Protein AF-A0A2V9XTV6-F1 (afdb_monomer_lite)

pLDDT: mean 86.28, std 12.94, range [41.97, 96.81]

Secondary structure (DSSP, 8-state):
-----HHHHHHHHHHHHTT--HHHHHHHH---HHHHHHHHHHHHHHHHHHHHHHS-S---S-EEEEE-S-THHHHHHHHHHTTSEEEEEEEEEEE-S-----TTGGGSPPEEEEEEEEEEES---GGG--SHHHHHHHHHHHHHHHHHT-SS---

Foldseek 3Di:
DDADDPVLLVQLVVCVVLLADLVLSCVVSVDDSVNSVVSVVVVVVVVVVVCVVPVPDDDDPAEEDEEEPDVVVLVVCCVVQNQRHWYKYKYFDFAQPDPPPDPVSPPPDTHRPDIDMDTDHDDHDPVPHDPVVVVVVVVVSVVVNVCSVDPDRDD

Structure (mmCIF, N/CA/C/O backbone):
data_AF-A0A2V9XTV6-F1
#
_entry.id   AF-A0A2V9XTV6-F1
#
loop_
_atom_site.group_PDB
_atom_site.id
_atom_site.type_symbol
_atom_site.label_atom_id
_atom_site.label_alt_id
_atom_site.label_comp_id
_atom_site.label_asym_id
_atom_site.label_entity_id
_atom_site.label_seq_id
_atom_site.pdbx_PDB_ins_code
_atom_site.Cartn_x
_atom_site.Cartn_y
_atom_site.Cartn_z
_atom_site.occupancy
_atom_site.B_iso_or_equiv
_atom_site.auth_seq_id
_atom_site.auth_comp_id
_atom_site.auth_asym_id
_atom_site.auth_atom_id
_atom_site.pdbx_PDB_model_num
ATOM 1 N N . MET A 1 1 ? -16.837 -15.445 24.727 1.00 58.16 1 MET A N 1
ATOM 2 C CA . MET A 1 1 ? -15.718 -14.542 24.356 1.00 58.16 1 MET A CA 1
ATOM 3 C C . MET A 1 1 ? -16.260 -13.124 24.253 1.00 58.16 1 MET A C 1
ATOM 5 O O . MET A 1 1 ? -17.161 -12.912 23.451 1.00 58.16 1 MET A O 1
ATOM 9 N N . ASN A 1 2 ? -15.759 -12.180 25.058 1.00 75.69 2 ASN A N 1
ATOM 10 C CA . ASN A 1 2 ? -16.192 -10.780 24.985 1.00 75.69 2 ASN A CA 1
ATOM 11 C C . ASN A 1 2 ? -15.824 -10.180 23.621 1.00 75.69 2 ASN A C 1
ATOM 13 O O . ASN A 1 2 ? -14.678 -10.280 23.182 1.00 75.69 2 ASN A O 1
ATOM 17 N N . ARG A 1 3 ? -16.810 -9.592 22.939 1.00 79.56 3 ARG A N 1
ATOM 18 C CA . ARG A 1 3 ? -16.653 -8.905 21.651 1.00 79.56 3 ARG A CA 1
ATOM 19 C C . ARG A 1 3 ? -17.062 -7.446 21.820 1.00 79.56 3 ARG A C 1
ATOM 21 O O . ARG A 1 3 ? -17.969 -7.141 22.587 1.00 79.56 3 ARG A O 1
ATOM 28 N N . LEU A 1 4 ? -16.392 -6.558 21.092 1.00 87.94 4 LEU A N 1
ATOM 29 C CA . LEU A 1 4 ? -16.781 -5.151 21.025 1.00 87.94 4 LEU A CA 1
ATOM 30 C C . LEU A 1 4 ? -18.194 -5.015 20.446 1.00 87.94 4 LEU A C 1
ATOM 32 O O . LEU A 1 4 ? -18.568 -5.767 19.540 1.00 87.94 4 LEU A O 1
ATOM 36 N N . LYS A 1 5 ? -18.945 -4.014 20.918 1.00 93.38 5 LYS A N 1
ATOM 37 C CA . LYS A 1 5 ? -20.220 -3.631 20.298 1.00 93.38 5 LYS A CA 1
ATOM 38 C C . LYS A 1 5 ? -19.969 -3.196 18.851 1.00 93.38 5 LYS A C 1
ATOM 40 O O . LYS A 1 5 ? -18.920 -2.622 18.554 1.00 93.38 5 LYS A O 1
ATOM 45 N N . ASN A 1 6 ? -20.934 -3.413 17.956 1.00 93.38 6 ASN A N 1
ATOM 46 C CA . ASN A 1 6 ? -20.767 -3.090 16.532 1.00 93.38 6 ASN A CA 1
ATOM 47 C C . ASN A 1 6 ? -20.368 -1.629 16.295 1.00 93.38 6 ASN A C 1
ATOM 49 O O . ASN A 1 6 ? -19.461 -1.379 15.511 1.00 93.38 6 ASN A O 1
ATOM 53 N N . GLN A 1 7 ? -20.946 -0.686 17.039 1.00 94.31 7 GLN A N 1
ATOM 54 C CA . GLN A 1 7 ? -20.583 0.729 16.939 1.00 94.31 7 GLN A CA 1
ATOM 55 C C . GLN A 1 7 ? -19.097 0.980 17.245 1.00 94.31 7 GLN A C 1
ATOM 57 O O . GLN A 1 7 ? -18.424 1.672 16.490 1.00 94.31 7 GLN A O 1
ATOM 62 N N . GLN A 1 8 ? -18.550 0.349 18.291 1.00 93.44 8 GLN A N 1
ATOM 63 C CA . GLN A 1 8 ? -17.126 0.470 18.629 1.00 93.44 8 GLN A CA 1
ATOM 64 C C . GLN A 1 8 ? -16.232 -0.170 17.564 1.00 93.44 8 GLN A C 1
ATOM 66 O O . GLN A 1 8 ? -15.174 0.369 17.247 1.00 93.44 8 GLN A O 1
ATOM 71 N N . ARG A 1 9 ? -16.657 -1.303 16.985 1.00 95.44 9 ARG A N 1
ATOM 72 C CA . ARG A 1 9 ? -15.941 -1.929 15.863 1.00 95.44 9 ARG A CA 1
ATOM 73 C C . ARG A 1 9 ? -15.894 -0.982 14.669 1.00 95.44 9 ARG A C 1
ATOM 75 O O . ARG A 1 9 ? -14.814 -0.771 14.136 1.00 95.44 9 ARG A O 1
ATOM 82 N N . VAL A 1 10 ? -17.023 -0.374 14.302 1.00 95.81 10 VAL A N 1
ATOM 83 C CA . VAL A 1 10 ? -17.103 0.600 13.203 1.00 95.81 10 VAL A CA 1
ATOM 84 C C . VAL A 1 10 ? -16.169 1.781 13.457 1.00 95.81 10 VAL A C 1
ATOM 86 O O . VAL A 1 10 ? -15.371 2.097 12.585 1.00 95.81 10 VAL A O 1
ATOM 89 N N . SER A 1 11 ? -16.175 2.375 14.654 1.00 94.94 11 SER A N 1
ATOM 90 C CA . SER A 1 11 ? -15.273 3.489 14.982 1.00 94.94 11 SER A CA 1
ATOM 91 C C . SER A 1 11 ? -13.791 3.122 14.854 1.00 94.94 11 SER A C 1
ATOM 93 O O . SER A 1 11 ? -13.012 3.910 14.323 1.00 94.94 11 SER A O 1
ATOM 95 N N . VAL A 1 12 ? -13.395 1.924 15.302 1.00 95.94 12 VAL A N 1
ATOM 96 C CA . VAL A 1 12 ? -12.021 1.421 15.127 1.00 95.94 12 VAL A CA 1
ATOM 97 C C . VAL A 1 12 ? -11.689 1.244 13.645 1.00 95.94 12 VAL A C 1
ATOM 99 O O . VAL A 1 12 ? -10.623 1.669 13.211 1.00 95.94 12 VAL A O 1
ATOM 102 N N . VAL A 1 13 ? -12.588 0.640 12.864 1.00 95.25 13 VAL A N 1
ATOM 103 C CA . VAL A 1 13 ? -12.366 0.398 11.431 1.00 95.25 13 VAL A CA 1
ATOM 104 C C . VAL A 1 13 ? -12.259 1.706 10.656 1.00 95.25 13 VAL A C 1
ATOM 106 O O . VAL A 1 13 ? -11.304 1.869 9.907 1.00 95.25 13 VAL A O 1
ATOM 109 N N . VAL A 1 14 ? -13.171 2.655 10.878 1.00 94.69 14 VAL A N 1
ATOM 110 C CA . VAL A 1 14 ? -13.124 3.983 10.247 1.00 94.69 14 VAL A CA 1
ATOM 111 C C . VAL A 1 14 ? -11.801 4.671 10.563 1.00 94.69 14 VAL A C 1
ATOM 113 O O . VAL A 1 14 ? -11.123 5.125 9.651 1.00 94.69 14 VAL A O 1
ATOM 116 N N . ALA A 1 15 ? -11.366 4.673 11.827 1.00 91.88 15 ALA A N 1
ATOM 117 C CA . ALA A 1 15 ? -10.089 5.280 12.191 1.00 91.88 15 ALA A CA 1
ATOM 118 C C . ALA A 1 15 ? -8.911 4.662 11.416 1.00 91.88 15 ALA A C 1
ATOM 120 O O . ALA A 1 15 ? -8.066 5.398 10.906 1.00 91.88 15 ALA A O 1
ATOM 121 N N . LEU A 1 16 ? -8.861 3.333 11.300 1.00 91.38 16 LEU A N 1
ATOM 122 C CA . LEU A 1 16 ? -7.797 2.635 10.572 1.00 91.38 16 LEU A CA 1
ATOM 123 C C . LEU A 1 16 ? -7.845 2.907 9.059 1.00 91.38 16 LEU A C 1
ATOM 125 O O . LEU A 1 16 ? -6.791 3.104 8.460 1.00 91.38 16 LEU A O 1
ATOM 129 N N . VAL A 1 17 ? -9.038 2.955 8.456 1.00 90.25 17 VAL A N 1
ATOM 130 C CA . VAL A 1 17 ? -9.233 3.265 7.025 1.00 90.25 17 VAL A CA 1
ATOM 131 C C . VAL A 1 17 ? -8.817 4.701 6.699 1.00 90.25 17 VAL A C 1
ATOM 133 O O . VAL A 1 17 ? -8.170 4.931 5.684 1.00 90.25 17 VAL A O 1
ATOM 136 N N . GLU A 1 18 ? -9.073 5.644 7.604 1.00 87.62 18 GLU A N 1
ATOM 137 C CA . GLU A 1 18 ? -8.602 7.037 7.513 1.00 87.62 18 GLU A CA 1
ATOM 138 C C . GLU A 1 18 ? -7.089 7.189 7.792 1.00 87.62 18 GLU A C 1
ATOM 140 O O . GLU A 1 18 ? -6.567 8.297 7.932 1.00 87.62 18 GLU A O 1
ATOM 145 N N . GLY A 1 19 ? -6.353 6.078 7.914 1.00 84.75 19 GLY A N 1
ATOM 146 C CA . GLY A 1 19 ? -4.900 6.075 8.066 1.00 84.75 19 GLY A CA 1
ATOM 147 C C . GLY A 1 19 ? -4.403 6.356 9.485 1.00 84.75 19 GLY A C 1
ATOM 148 O O . GLY A 1 19 ? -3.227 6.673 9.673 1.00 84.75 19 GLY A O 1
ATOM 149 N N . ASN A 1 20 ? -5.250 6.243 10.515 1.00 87.69 20 ASN A N 1
ATOM 150 C CA . ASN A 1 20 ? -4.786 6.396 11.895 1.00 87.69 20 ASN A CA 1
ATOM 151 C C . ASN A 1 20 ? -3.910 5.216 12.330 1.00 87.69 20 ASN A C 1
ATOM 153 O O . ASN A 1 20 ? -4.193 4.054 12.044 1.00 87.69 20 ASN A O 1
ATOM 157 N N . SER A 1 21 ? -2.871 5.497 13.129 1.00 88.69 21 SER A N 1
ATOM 158 C CA . SER A 1 21 ? -2.090 4.418 13.759 1.00 88.69 21 SER A CA 1
ATOM 159 C C . SER A 1 21 ? -2.952 3.600 14.710 1.00 88.69 21 SER A C 1
ATOM 161 O O . SER A 1 21 ? -3.896 4.111 15.318 1.00 88.69 21 SER A O 1
ATOM 163 N N . ILE A 1 22 ? -2.523 2.366 14.972 1.00 91.81 22 ILE A N 1
ATOM 164 C CA . ILE A 1 22 ? -3.071 1.537 16.051 1.00 91.81 22 ILE A CA 1
ATOM 165 C C . ILE A 1 22 ? -3.069 2.306 17.382 1.00 91.81 22 ILE A C 1
ATOM 167 O O . ILE A 1 22 ? -4.076 2.321 18.080 1.00 91.81 22 ILE A O 1
ATOM 171 N N . ASN A 1 23 ? -1.979 3.004 17.723 1.00 90.44 23 ASN A N 1
ATOM 172 C CA . ASN A 1 23 ? -1.873 3.739 18.989 1.00 90.44 23 ASN A CA 1
ATOM 173 C C . ASN A 1 23 ? -2.796 4.971 19.055 1.00 90.44 23 ASN A C 1
ATOM 175 O O . ASN A 1 23 ? -3.323 5.286 20.121 1.00 90.44 23 ASN A O 1
ATOM 179 N N . ALA A 1 24 ? -2.980 5.699 17.948 1.00 88.44 24 ALA A N 1
ATOM 180 C CA . ALA A 1 24 ? -3.958 6.789 17.873 1.00 88.44 24 ALA A CA 1
ATOM 181 C C . ALA A 1 24 ? -5.383 6.239 18.003 1.00 88.44 24 ALA A C 1
ATOM 183 O O . ALA A 1 24 ? -6.145 6.711 18.840 1.00 88.44 24 ALA A O 1
ATOM 184 N N . THR A 1 25 ? -5.683 5.160 17.282 1.00 92.38 25 THR A N 1
ATOM 185 C CA . THR A 1 25 ? -6.971 4.462 17.340 1.00 92.38 25 THR A CA 1
ATOM 186 C C . THR A 1 25 ? -7.294 3.998 18.759 1.00 92.38 25 THR A C 1
ATOM 188 O O . THR A 1 25 ? -8.394 4.249 19.241 1.00 92.38 25 THR A O 1
ATOM 191 N N . CYS A 1 26 ? -6.336 3.398 19.475 1.00 92.81 26 CYS A N 1
ATOM 192 C CA . CYS A 1 26 ? -6.524 2.990 20.873 1.00 92.81 26 CYS A CA 1
ATOM 193 C C . CYS A 1 26 ? -6.884 4.179 21.774 1.00 92.81 26 CYS A C 1
ATOM 195 O O . CYS A 1 26 ? -7.787 4.071 22.597 1.00 92.81 26 CYS A O 1
ATOM 197 N N . ARG A 1 27 ? -6.212 5.326 21.604 1.00 89.88 27 ARG A N 1
ATOM 198 C CA . ARG A 1 27 ? -6.471 6.532 22.406 1.00 89.88 27 ARG A CA 1
ATOM 199 C C . ARG A 1 27 ? -7.820 7.172 22.094 1.00 89.88 27 ARG A C 1
ATOM 201 O O . ARG A 1 27 ? -8.528 7.540 23.018 1.00 89.88 27 ARG A O 1
ATOM 208 N N . MET A 1 28 ? -8.187 7.265 20.817 1.00 90.19 28 MET A N 1
ATOM 209 C CA . MET A 1 28 ? -9.455 7.864 20.383 1.00 90.19 28 MET A CA 1
ATOM 210 C C . MET A 1 28 ? -10.669 7.002 20.739 1.00 90.19 28 MET A C 1
ATOM 212 O O . MET A 1 28 ? -11.733 7.530 21.037 1.00 90.19 28 MET A O 1
ATOM 216 N N . THR A 1 29 ? -10.526 5.674 20.686 1.00 92.38 29 THR A N 1
ATOM 217 C CA . THR A 1 29 ? -11.650 4.736 20.867 1.00 92.38 29 THR A CA 1
ATOM 218 C C . THR A 1 29 ? -11.714 4.111 22.261 1.00 92.38 29 THR A C 1
ATOM 220 O O . THR A 1 29 ? -12.700 3.451 22.585 1.00 92.38 29 THR A O 1
ATOM 223 N N . GLY A 1 30 ? -10.662 4.261 23.074 1.00 92.75 30 GLY A N 1
ATOM 224 C CA . GLY A 1 30 ? -10.517 3.587 24.369 1.00 92.75 30 GLY A CA 1
ATOM 225 C C . GLY A 1 30 ? -10.338 2.066 24.267 1.00 92.75 30 GLY A C 1
ATOM 226 O O . GLY A 1 30 ? -10.351 1.370 25.281 1.00 92.75 30 GLY A O 1
ATOM 227 N N . VAL A 1 31 ? -10.190 1.518 23.057 1.00 94.62 31 VAL A N 1
ATOM 228 C CA . VAL A 1 31 ? -10.056 0.076 22.833 1.00 94.62 31 VAL A CA 1
ATOM 229 C C . VAL A 1 31 ? -8.607 -0.360 23.055 1.00 94.62 31 VAL A C 1
ATOM 231 O O . VAL A 1 31 ? -7.669 0.250 22.547 1.00 94.62 31 VAL A O 1
ATOM 234 N N . ALA A 1 32 ? -8.420 -1.467 23.778 1.00 94.75 32 ALA A N 1
ATOM 235 C CA . ALA A 1 32 ? -7.101 -2.041 24.022 1.00 94.75 32 ALA A CA 1
ATOM 236 C C . ALA A 1 32 ? -6.396 -2.466 22.719 1.00 94.75 32 ALA A C 1
ATOM 238 O O . ALA A 1 32 ? -7.007 -3.043 21.815 1.00 94.75 32 ALA A O 1
ATOM 239 N N . LYS A 1 33 ? -5.073 -2.268 22.664 1.00 95.25 33 LYS A N 1
ATOM 240 C CA . LYS A 1 33 ? -4.231 -2.532 21.484 1.00 95.25 33 LYS A CA 1
ATOM 241 C C . LYS A 1 33 ? -4.394 -3.937 20.908 1.00 95.25 33 LYS A C 1
ATOM 243 O O . LYS A 1 33 ? -4.558 -4.086 19.701 1.00 95.25 33 LYS A O 1
ATOM 248 N N . HIS A 1 34 ? -4.393 -4.964 21.756 1.00 96.25 34 HIS A N 1
ATOM 249 C CA . HIS A 1 34 ? -4.576 -6.347 21.307 1.00 96.25 34 HIS A CA 1
ATOM 250 C C . HIS A 1 34 ? -5.956 -6.588 20.684 1.00 96.25 34 HIS A C 1
ATOM 252 O O . HIS A 1 34 ? -6.069 -7.339 19.718 1.00 96.25 34 HIS A O 1
ATOM 258 N N . THR A 1 35 ? -6.993 -5.913 21.182 1.00 95.75 35 THR A N 1
ATOM 259 C CA . THR A 1 35 ? -8.348 -6.003 20.629 1.00 95.75 35 THR A CA 1
ATOM 260 C C . THR A 1 35 ? -8.433 -5.331 19.260 1.00 95.75 35 THR A C 1
ATOM 262 O O . THR A 1 35 ? -9.025 -5.906 18.350 1.00 95.75 35 THR A O 1
ATOM 265 N N . VAL A 1 36 ? -7.796 -4.165 19.083 1.00 95.81 36 VAL A N 1
ATOM 266 C CA . VAL A 1 36 ? -7.678 -3.501 17.770 1.00 95.81 36 VAL A CA 1
ATOM 267 C C . VAL A 1 36 ? -6.938 -4.397 16.776 1.00 95.81 36 VAL A C 1
ATOM 269 O O . VAL A 1 36 ? -7.427 -4.614 15.674 1.00 95.81 36 VAL A O 1
ATOM 272 N N . LEU A 1 37 ? -5.796 -4.967 17.173 1.00 95.94 37 LEU A N 1
ATOM 273 C CA . LEU A 1 37 ? -4.999 -5.857 16.321 1.00 95.94 37 LEU A CA 1
ATOM 274 C C . LEU A 1 37 ? -5.765 -7.119 15.909 1.00 95.94 37 LEU A C 1
ATOM 276 O O . LEU A 1 37 ? -5.717 -7.515 14.747 1.00 95.94 37 LEU A O 1
ATOM 280 N N . LYS A 1 38 ? -6.499 -7.737 16.840 1.00 95.56 38 LYS A N 1
ATOM 281 C CA . LYS A 1 38 ? -7.327 -8.909 16.539 1.00 95.56 38 LYS A CA 1
ATOM 282 C C . LYS A 1 38 ? -8.463 -8.557 15.580 1.00 95.56 38 LYS A C 1
ATOM 284 O O . LYS A 1 38 ? -8.664 -9.271 14.605 1.00 95.56 38 LYS A O 1
ATOM 289 N N . LEU A 1 39 ? -9.146 -7.432 15.812 1.00 95.06 39 LEU A N 1
ATOM 290 C CA . LEU A 1 39 ? -10.180 -6.942 14.900 1.00 95.06 39 LEU A CA 1
ATOM 291 C C . LEU A 1 39 ? -9.613 -6.657 13.505 1.00 95.06 39 LEU A C 1
ATOM 293 O O . LEU A 1 39 ? -10.252 -7.019 12.526 1.00 95.06 39 LEU A O 1
ATOM 297 N N . LEU A 1 40 ? -8.427 -6.048 13.410 1.00 94.69 40 LEU A N 1
ATOM 298 C CA . LEU A 1 40 ? -7.759 -5.771 12.138 1.00 94.69 40 LEU A CA 1
ATOM 299 C C . LEU A 1 40 ? -7.423 -7.061 11.379 1.00 94.69 40 LEU A C 1
ATOM 301 O O . LEU A 1 40 ? -7.659 -7.125 10.177 1.00 94.69 40 LEU A O 1
ATOM 305 N N . LYS A 1 41 ? -6.922 -8.095 12.067 1.00 95.38 41 LYS A N 1
ATOM 306 C CA . LYS A 1 41 ? -6.672 -9.409 11.455 1.00 95.38 41 LYS A CA 1
ATOM 307 C C . LYS A 1 41 ? -7.964 -10.017 10.903 1.00 95.38 41 LYS A C 1
ATOM 309 O O . LYS A 1 41 ? -8.007 -10.385 9.733 1.00 95.38 41 LYS A O 1
ATOM 314 N N . ASP A 1 42 ? -9.005 -10.094 11.732 1.00 94.75 42 ASP A N 1
ATOM 315 C CA . ASP A 1 42 ? -10.289 -10.692 11.346 1.00 94.75 42 ASP A CA 1
ATOM 316 C C . ASP A 1 42 ? -10.930 -9.916 10.181 1.00 94.75 42 ASP A C 1
ATOM 318 O O . ASP A 1 42 ? -11.446 -10.515 9.237 1.00 94.75 42 ASP A O 1
ATOM 322 N N . LEU A 1 43 ? -10.853 -8.580 10.219 1.00 94.56 43 LEU A N 1
ATOM 323 C CA . LEU A 1 43 ? -11.303 -7.707 9.138 1.00 94.56 43 LEU A CA 1
ATOM 324 C C . LEU A 1 43 ? -10.504 -7.948 7.857 1.00 94.56 43 LEU A C 1
ATOM 326 O O . LEU A 1 43 ? -11.107 -8.059 6.801 1.00 94.56 43 LEU A O 1
ATOM 330 N N . GLY A 1 44 ? -9.176 -8.053 7.939 1.00 94.69 44 GLY A N 1
ATOM 331 C CA . GLY A 1 44 ? -8.319 -8.314 6.783 1.00 94.69 44 GLY A CA 1
ATOM 332 C C . GLY A 1 44 ? -8.690 -9.617 6.078 1.00 94.69 44 GLY A C 1
ATOM 333 O O . GLY A 1 44 ? -8.870 -9.622 4.863 1.00 94.69 44 GLY A O 1
ATOM 334 N N . CYS A 1 45 ? -8.901 -10.697 6.837 1.00 96.56 45 CYS A N 1
ATOM 335 C CA . CYS A 1 45 ? -9.383 -11.966 6.286 1.00 96.56 45 CYS A CA 1
ATOM 336 C C . CYS A 1 45 ? -10.764 -11.820 5.626 1.00 96.56 45 CYS A C 1
ATOM 338 O O . CYS A 1 45 ? -10.975 -12.336 4.531 1.00 96.56 45 CYS A O 1
ATOM 340 N N . ALA A 1 46 ? -11.691 -11.099 6.264 1.00 95.69 46 ALA A N 1
ATOM 341 C CA . ALA A 1 46 ? -13.021 -10.860 5.707 1.00 95.69 46 ALA A CA 1
ATOM 342 C C . ALA A 1 46 ? -12.975 -10.012 4.425 1.00 95.69 46 ALA A C 1
ATOM 344 O O . ALA A 1 46 ? -13.652 -10.345 3.458 1.00 95.69 46 ALA A O 1
ATOM 345 N N . CYS A 1 47 ? -12.160 -8.955 4.388 1.00 96.00 47 CYS A N 1
ATOM 346 C CA . CYS A 1 47 ? -11.958 -8.119 3.206 1.00 96.00 47 CYS A CA 1
ATOM 347 C C . CYS A 1 47 ? -11.318 -8.908 2.063 1.00 96.00 47 CYS A C 1
ATOM 349 O O . CYS A 1 47 ? -11.761 -8.767 0.930 1.00 96.00 47 CYS A O 1
ATOM 351 N N . ALA A 1 48 ? -10.325 -9.756 2.348 1.00 94.31 48 ALA A N 1
ATOM 352 C CA . ALA A 1 48 ? -9.703 -10.616 1.344 1.00 94.31 48 ALA A CA 1
ATOM 353 C C . ALA A 1 48 ? -10.720 -11.596 0.742 1.00 94.31 48 ALA A C 1
ATOM 355 O O . ALA A 1 48 ? -10.848 -11.665 -0.475 1.00 94.31 48 ALA A O 1
ATOM 356 N N . ALA A 1 49 ? -11.503 -12.281 1.583 1.00 96.19 49 ALA A N 1
ATOM 357 C CA . ALA A 1 49 ? -12.557 -13.185 1.125 1.00 96.19 49 ALA A CA 1
ATOM 358 C C . ALA A 1 49 ? -13.659 -12.450 0.343 1.00 96.19 49 ALA A C 1
ATOM 360 O O . ALA A 1 49 ? -14.135 -12.938 -0.678 1.00 96.19 49 ALA A O 1
ATOM 361 N N . TYR A 1 50 ? -14.055 -11.257 0.795 1.00 96.81 50 TYR A N 1
ATOM 362 C CA . TYR A 1 50 ? -15.043 -10.440 0.096 1.00 96.81 50 TYR A CA 1
ATOM 363 C C . TYR A 1 50 ? -14.524 -9.978 -1.267 1.00 96.81 50 TYR A C 1
ATOM 365 O O . TYR A 1 50 ? -15.238 -10.093 -2.259 1.00 96.81 50 TYR A O 1
ATOM 373 N N . HIS A 1 51 ? -13.285 -9.487 -1.330 1.00 95.00 51 HIS A N 1
ATOM 374 C CA . HIS A 1 51 ? -12.655 -9.059 -2.573 1.00 95.00 51 HIS A CA 1
ATOM 375 C C . HIS A 1 51 ? -12.512 -10.231 -3.547 1.00 95.00 51 HIS A C 1
ATOM 377 O O . HIS A 1 51 ? -12.888 -10.092 -4.705 1.00 95.00 51 HIS A O 1
ATOM 383 N N . ASP A 1 52 ? -12.055 -11.393 -3.072 1.00 93.12 52 ASP A N 1
ATOM 384 C CA . ASP A 1 52 ? -11.997 -12.612 -3.877 1.00 93.12 52 ASP A CA 1
ATOM 385 C C . ASP A 1 52 ? -13.384 -13.008 -4.397 1.00 93.12 52 ASP A C 1
ATOM 387 O O . ASP A 1 52 ? -13.516 -13.336 -5.565 1.00 93.12 52 ASP A O 1
ATOM 391 N N . ALA A 1 53 ? -14.450 -12.913 -3.604 1.00 95.44 53 ALA A N 1
ATOM 392 C CA . ALA A 1 53 ? -15.789 -13.273 -4.072 1.00 95.44 53 ALA A CA 1
ATOM 393 C C . ALA A 1 53 ? -16.401 -12.265 -5.070 1.00 95.44 53 ALA A C 1
ATOM 395 O O . ALA A 1 53 ? -17.154 -12.672 -5.954 1.00 95.44 53 ALA A O 1
ATOM 396 N N . HIS A 1 54 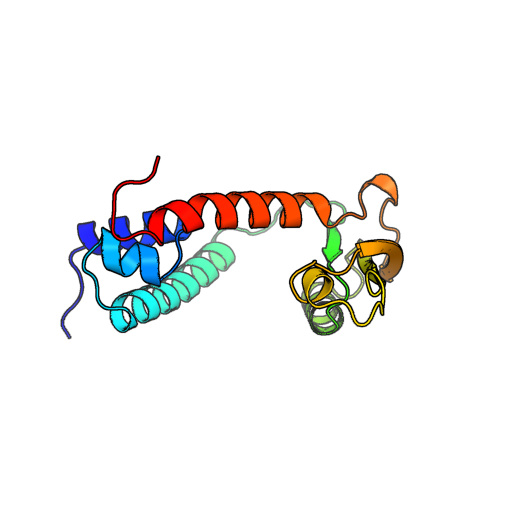? -16.105 -10.966 -4.942 1.00 96.19 54 HIS A N 1
ATOM 397 C CA . HIS A 1 54 ? -16.844 -9.907 -5.653 1.00 96.19 54 HIS A CA 1
ATOM 398 C C . HIS A 1 54 ? -16.053 -9.218 -6.768 1.00 96.19 54 HIS A C 1
ATOM 400 O O . HIS A 1 54 ? -16.649 -8.729 -7.726 1.00 96.19 54 HIS A O 1
ATOM 406 N N . VAL A 1 55 ? -14.725 -9.162 -6.679 1.00 92.19 55 VAL A N 1
ATOM 407 C CA . VAL A 1 55 ? -13.874 -8.502 -7.678 1.00 92.19 55 VAL A CA 1
ATOM 408 C C . VAL A 1 55 ? -13.395 -9.548 -8.681 1.00 92.19 55 VAL A C 1
ATOM 410 O O . VAL A 1 55 ? -12.261 -10.018 -8.648 1.00 92.19 55 VAL A O 1
ATOM 413 N N . ARG A 1 56 ? -14.308 -9.953 -9.567 1.00 87.38 56 ARG A N 1
ATOM 414 C CA . ARG A 1 56 ? -14.097 -10.993 -10.585 1.00 87.38 56 ARG A CA 1
ATOM 415 C C . ARG A 1 56 ? -14.329 -10.441 -11.985 1.00 87.38 56 ARG A C 1
ATOM 417 O O . ARG A 1 56 ? -15.130 -9.530 -12.171 1.00 87.38 56 ARG A O 1
ATOM 424 N N . ASN A 1 57 ? -13.671 -11.045 -12.976 1.00 86.31 57 ASN A N 1
ATOM 425 C CA . ASN A 1 57 ? -13.885 -10.769 -14.403 1.00 86.31 57 ASN A CA 1
ATOM 426 C C . ASN A 1 57 ? -13.730 -9.285 -14.784 1.00 86.31 57 ASN A C 1
ATOM 428 O O . ASN A 1 57 ? -14.428 -8.785 -15.670 1.00 86.31 57 ASN A O 1
ATOM 432 N N . LEU A 1 58 ? -12.823 -8.569 -14.109 1.00 83.94 58 LEU A N 1
ATOM 433 C CA . LEU A 1 58 ? -12.478 -7.204 -14.490 1.00 83.94 58 LEU A CA 1
ATOM 434 C C . LEU A 1 58 ? -11.888 -7.221 -15.903 1.00 83.94 58 LEU A C 1
ATOM 436 O O . LEU A 1 58 ? -10.920 -7.930 -16.169 1.00 83.94 58 LEU A O 1
ATOM 440 N N . ARG A 1 59 ? -12.460 -6.428 -16.813 1.00 86.19 59 ARG A N 1
ATOM 441 C CA . ARG A 1 59 ? -11.858 -6.212 -18.132 1.00 86.19 59 ARG A CA 1
ATOM 442 C C . ARG A 1 59 ? -10.628 -5.331 -17.961 1.00 86.19 59 ARG A C 1
ATOM 444 O O . ARG A 1 59 ? -10.750 -4.123 -17.781 1.00 86.19 59 ARG A O 1
ATOM 451 N N . VAL A 1 60 ? -9.459 -5.950 -18.017 1.00 82.69 60 VAL A N 1
ATOM 452 C CA . VAL A 1 60 ? -8.159 -5.281 -18.020 1.00 82.69 60 VAL A CA 1
ATOM 453 C C . VAL A 1 60 ? -7.440 -5.630 -19.317 1.00 82.69 60 VAL A C 1
ATOM 455 O O . VAL A 1 60 ? -7.522 -6.764 -19.778 1.00 82.69 60 VAL A O 1
ATOM 458 N N . HIS A 1 61 ? -6.783 -4.651 -19.941 1.00 78.56 61 HIS A N 1
ATOM 459 C CA . HIS A 1 61 ? -5.969 -4.909 -21.132 1.00 78.56 61 HIS A CA 1
ATOM 460 C C . HIS A 1 61 ? -4.621 -5.506 -20.726 1.00 78.56 61 HIS A C 1
ATOM 462 O O . HIS A 1 61 ? -4.301 -6.631 -21.090 1.00 78.56 61 HIS A O 1
ATOM 468 N N . ARG A 1 62 ? -3.860 -4.750 -19.933 1.00 86.62 62 ARG A N 1
ATOM 469 C CA . ARG A 1 62 ? -2.601 -5.147 -19.303 1.00 86.62 62 ARG A CA 1
ATOM 470 C C . ARG A 1 62 ? -2.358 -4.197 -18.135 1.00 86.62 62 ARG A C 1
ATOM 472 O O . ARG A 1 62 ? -2.651 -3.005 -18.252 1.00 86.62 62 ARG A O 1
ATOM 479 N N . VAL A 1 63 ? -1.933 -4.718 -16.989 1.00 91.31 63 VAL A N 1
ATOM 480 C CA . VAL A 1 63 ? -1.713 -3.906 -15.784 1.00 91.31 63 VAL A CA 1
ATOM 481 C C . VAL A 1 63 ? -0.265 -3.433 -15.764 1.00 91.31 63 VAL A C 1
ATOM 483 O O . VAL A 1 63 ? 0.639 -4.222 -16.019 1.00 91.31 63 VAL A O 1
ATOM 486 N N . GLN A 1 64 ? -0.052 -2.161 -15.423 1.00 94.25 64 GLN A N 1
ATOM 487 C CA . GLN A 1 64 ? 1.275 -1.634 -15.120 1.00 94.25 64 GLN A CA 1
ATOM 488 C C . GLN A 1 64 ? 1.422 -1.420 -13.611 1.00 94.25 64 GLN A C 1
ATOM 490 O O . GLN A 1 64 ? 0.564 -0.798 -12.981 1.00 94.25 64 GLN A O 1
ATOM 495 N N . LEU A 1 65 ? 2.528 -1.897 -13.041 1.00 95.44 65 LEU A N 1
ATOM 496 C CA . LEU A 1 65 ? 2.865 -1.760 -11.626 1.00 95.44 65 LEU A CA 1
ATOM 497 C C . LEU A 1 65 ? 4.251 -1.135 -11.456 1.00 95.44 65 LEU A C 1
ATOM 499 O O . LEU A 1 65 ? 5.188 -1.411 -12.206 1.00 95.44 65 LEU A O 1
ATOM 503 N N . THR A 1 66 ? 4.395 -0.294 -10.434 1.00 96.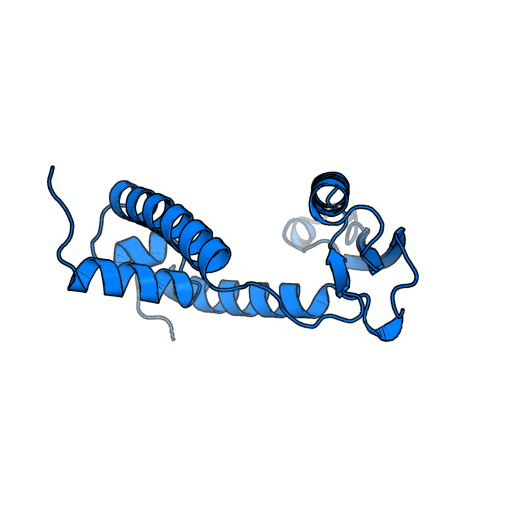50 66 THR A N 1
ATOM 504 C CA . THR A 1 66 ? 5.699 0.203 -9.996 1.00 96.50 66 THR A CA 1
ATOM 505 C C . THR A 1 66 ? 5.865 0.021 -8.498 1.00 96.50 66 THR A C 1
ATOM 507 O O . THR A 1 66 ? 5.008 0.444 -7.724 1.00 96.50 66 THR A O 1
ATOM 510 N N . THR A 1 67 ? 6.979 -0.580 -8.087 1.00 95.12 67 THR A N 1
ATOM 511 C CA . THR A 1 67 ? 7.358 -0.702 -6.672 1.00 95.12 67 THR A CA 1
ATOM 512 C C . THR A 1 67 ? 8.681 -0.002 -6.396 1.00 95.12 67 THR A C 1
ATOM 514 O O . THR A 1 67 ? 9.399 0.410 -7.310 1.00 95.12 67 THR A O 1
ATOM 517 N N . ASP A 1 68 ? 9.012 0.134 -5.115 1.00 92.50 68 ASP A N 1
ATOM 518 C CA . ASP A 1 68 ? 10.357 0.520 -4.707 1.00 92.50 68 ASP A CA 1
ATOM 519 C C . ASP A 1 68 ? 11.350 -0.647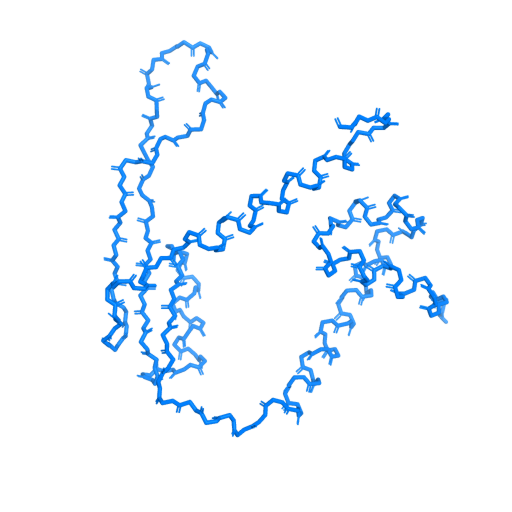 -4.888 1.00 92.50 68 ASP A C 1
ATOM 521 O O . ASP A 1 68 ? 11.007 -1.709 -5.410 1.00 92.50 68 ASP A O 1
ATOM 525 N N . GLY A 1 69 ? 12.592 -0.431 -4.445 1.00 90.06 69 GLY A N 1
ATOM 526 C CA . GLY A 1 69 ? 13.709 -1.377 -4.509 1.00 90.06 69 GLY A CA 1
ATOM 527 C C . GLY A 1 69 ? 13.606 -2.633 -3.633 1.00 90.06 69 GLY A C 1
ATOM 528 O O . GLY A 1 69 ? 14.595 -3.360 -3.537 1.00 90.06 69 GLY A O 1
ATOM 529 N N . HIS A 1 70 ? 12.492 -2.886 -2.942 1.00 91.69 70 HIS A N 1
ATOM 530 C CA . HIS A 1 70 ? 12.410 -3.997 -1.998 1.00 91.69 70 HIS A CA 1
ATOM 531 C C . HIS A 1 70 ? 12.211 -5.339 -2.719 1.00 91.69 70 HIS A C 1
ATOM 533 O O . HIS A 1 70 ? 11.157 -5.603 -3.292 1.00 91.69 70 HIS A O 1
ATOM 539 N N . ARG A 1 71 ? 13.231 -6.209 -2.656 1.00 88.25 71 ARG A N 1
ATOM 540 C CA . ARG A 1 71 ? 13.313 -7.464 -3.429 1.00 88.25 71 ARG A CA 1
ATOM 541 C C . ARG A 1 71 ? 12.089 -8.377 -3.295 1.00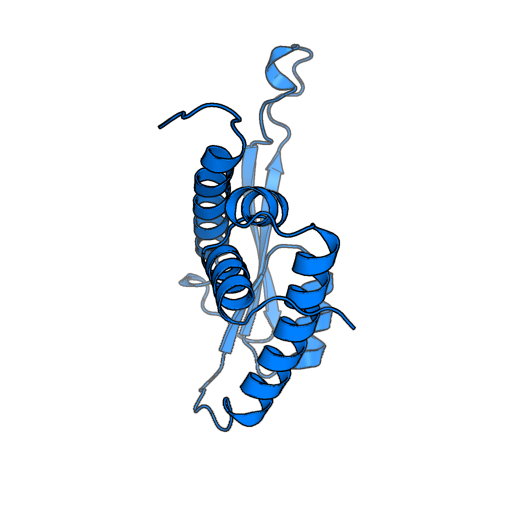 88.25 71 ARG A C 1
ATOM 543 O O . ARG A 1 71 ? 11.730 -9.023 -4.264 1.00 88.25 71 ARG A O 1
ATOM 550 N N . VAL A 1 72 ? 11.436 -8.403 -2.132 1.00 94.69 72 VAL A N 1
ATOM 551 C CA . VAL A 1 72 ? 10.251 -9.250 -1.884 1.00 94.69 72 VAL A CA 1
ATOM 552 C C . VAL A 1 72 ? 9.111 -8.957 -2.866 1.00 94.69 72 VAL A C 1
ATOM 554 O O . VAL A 1 72 ? 8.326 -9.848 -3.170 1.00 94.69 72 VAL A O 1
ATOM 557 N N . TYR A 1 73 ? 9.021 -7.730 -3.387 1.00 93.81 73 TYR A N 1
ATOM 558 C CA . TYR A 1 73 ? 8.015 -7.405 -4.393 1.00 93.81 73 TYR A CA 1
ATOM 559 C C . TYR A 1 73 ? 8.258 -8.095 -5.730 1.00 93.81 73 TYR A C 1
ATOM 561 O O . TYR A 1 73 ? 7.282 -8.392 -6.405 1.00 93.81 73 TYR A O 1
ATOM 569 N N . ALA A 1 74 ? 9.510 -8.378 -6.097 1.00 91.38 74 ALA A N 1
ATOM 570 C CA . ALA A 1 74 ? 9.801 -9.076 -7.343 1.00 91.38 74 ALA A CA 1
ATOM 571 C C . ALA A 1 74 ? 9.184 -10.477 -7.325 1.00 91.38 74 ALA A C 1
ATOM 573 O O . ALA A 1 74 ? 8.330 -10.773 -8.157 1.00 91.38 74 ALA A O 1
ATOM 574 N N . ASP A 1 75 ? 9.528 -11.253 -6.295 1.00 92.94 75 ASP A N 1
ATOM 575 C CA . ASP A 1 75 ? 9.020 -12.608 -6.086 1.00 92.94 75 ASP A CA 1
ATOM 576 C C . ASP A 1 75 ? 7.474 -12.600 -5.994 1.00 92.94 75 ASP A C 1
ATOM 578 O O . ASP A 1 75 ? 6.794 -13.347 -6.687 1.00 92.94 75 ASP A O 1
ATOM 582 N N . ALA A 1 76 ? 6.890 -11.679 -5.213 1.00 94.44 76 ALA A N 1
ATOM 583 C CA . ALA A 1 76 ? 5.437 -11.619 -5.023 1.00 94.44 76 ALA A CA 1
ATOM 584 C C . ALA A 1 76 ? 4.650 -11.212 -6.283 1.00 94.44 76 ALA A C 1
ATOM 586 O O . ALA A 1 76 ? 3.510 -11.643 -6.465 1.00 94.44 76 ALA A O 1
ATOM 587 N N . VAL A 1 77 ? 5.210 -10.339 -7.125 1.00 94.31 77 VAL A N 1
ATOM 588 C CA . VAL A 1 77 ? 4.567 -9.916 -8.378 1.00 94.31 77 VAL A CA 1
ATOM 589 C C . VAL A 1 77 ? 4.655 -11.025 -9.418 1.00 94.31 77 VAL A C 1
ATOM 591 O O . VAL A 1 77 ? 3.664 -11.278 -10.100 1.00 94.31 77 VAL A O 1
ATOM 594 N N . GLU A 1 78 ? 5.795 -11.709 -9.506 1.00 92.25 78 GLU A N 1
ATOM 595 C CA . GLU A 1 78 ? 5.957 -12.881 -10.366 1.00 92.25 78 GLU A CA 1
ATOM 596 C C . GLU A 1 78 ? 4.985 -14.000 -9.966 1.00 92.25 78 GLU A C 1
ATOM 598 O O . GLU A 1 78 ? 4.254 -14.495 -10.821 1.00 92.25 78 GLU A O 1
ATOM 603 N N . ASP A 1 79 ? 4.875 -14.317 -8.673 1.00 93.75 79 ASP A N 1
ATOM 604 C CA . ASP A 1 79 ? 3.935 -15.327 -8.165 1.00 93.75 79 ASP A CA 1
ATOM 605 C C . ASP A 1 79 ? 2.467 -14.993 -8.492 1.00 93.75 79 ASP A C 1
ATOM 607 O O . ASP A 1 79 ? 1.653 -15.885 -8.733 1.00 93.75 79 ASP A O 1
ATOM 611 N N . ALA A 1 80 ? 2.106 -13.705 -8.477 1.00 90.81 80 ALA A N 1
ATOM 612 C CA . ALA A 1 80 ? 0.729 -13.261 -8.676 1.00 90.81 80 ALA A CA 1
ATOM 613 C C . ALA A 1 80 ? 0.337 -13.093 -10.152 1.00 90.81 80 ALA A C 1
ATOM 615 O O . ALA A 1 80 ? -0.818 -13.337 -10.503 1.00 90.81 80 ALA A O 1
ATOM 616 N N . PHE A 1 81 ? 1.261 -12.635 -11.000 1.00 89.69 81 PHE A N 1
ATOM 617 C CA . PHE A 1 81 ? 0.958 -12.213 -12.372 1.00 89.69 81 PHE A CA 1
ATOM 618 C C . PHE A 1 81 ? 1.786 -12.924 -13.447 1.00 89.69 81 PHE A C 1
ATOM 620 O O . PHE A 1 81 ? 1.448 -12.823 -14.627 1.00 89.69 81 PHE A O 1
ATOM 627 N N . GLY A 1 82 ? 2.873 -13.612 -13.092 1.00 89.50 82 GLY A N 1
ATOM 628 C CA . GLY A 1 82 ? 3.827 -14.154 -14.057 1.00 89.50 82 GLY A CA 1
ATOM 629 C C . GLY A 1 82 ? 4.291 -13.086 -15.056 1.00 89.50 82 GLY A C 1
ATOM 630 O O . GLY A 1 82 ? 4.732 -12.004 -14.670 1.00 89.50 82 GLY A O 1
ATOM 631 N N . ALA A 1 83 ? 4.145 -13.373 -16.353 1.00 88.62 83 ALA A N 1
ATOM 632 C CA . ALA A 1 83 ? 4.505 -12.462 -17.447 1.00 88.62 83 ALA A CA 1
ATOM 633 C C . ALA A 1 83 ? 3.366 -11.514 -17.899 1.00 88.62 83 ALA A C 1
ATOM 635 O O . ALA A 1 83 ? 3.563 -10.670 -18.787 1.00 88.62 83 ALA A O 1
ATOM 636 N N . ASP A 1 84 ? 2.176 -11.609 -17.296 1.00 90.69 84 ASP A N 1
ATOM 637 C CA . ASP A 1 84 ? 0.969 -10.874 -17.710 1.00 90.69 84 ASP A CA 1
ATOM 638 C C . ASP A 1 84 ? 0.885 -9.449 -17.125 1.00 90.69 84 ASP A C 1
ATOM 640 O O . ASP A 1 84 ? -0.186 -8.841 -17.042 1.00 90.69 84 ASP A O 1
ATOM 644 N N . ILE A 1 85 ? 2.031 -8.882 -16.744 1.00 94.19 85 ILE A N 1
ATOM 645 C CA . ILE A 1 85 ? 2.151 -7.550 -16.149 1.00 94.19 85 ILE A CA 1
ATOM 646 C C . ILE A 1 85 ? 3.327 -6.770 -16.742 1.00 94.19 85 ILE A C 1
ATOM 648 O O . ILE A 1 85 ? 4.375 -7.334 -17.074 1.00 94.19 85 ILE A O 1
ATOM 652 N N . ASP A 1 86 ? 3.156 -5.453 -16.837 1.00 95.81 86 ASP A N 1
ATOM 653 C CA . ASP A 1 86 ? 4.242 -4.509 -17.084 1.00 95.81 86 ASP A CA 1
ATOM 654 C C . ASP A 1 86 ? 4.764 -3.999 -15.741 1.00 95.81 86 ASP A C 1
ATOM 656 O O . ASP A 1 86 ? 4.114 -3.212 -15.048 1.00 95.81 86 ASP A O 1
ATOM 660 N N . TYR A 1 87 ? 5.934 -4.476 -15.337 1.00 96.12 87 TYR A N 1
ATOM 661 C CA . TYR A 1 87 ? 6.458 -4.251 -13.999 1.00 96.12 87 TYR A CA 1
ATOM 662 C C . TYR A 1 87 ? 7.831 -3.590 -14.036 1.00 96.12 87 TYR A C 1
ATOM 664 O O . TYR A 1 87 ? 8.779 -4.084 -14.650 1.00 96.12 87 TYR A O 1
ATOM 672 N N . ALA A 1 88 ? 7.937 -2.469 -13.325 1.00 96.69 88 ALA A N 1
ATOM 673 C CA . ALA A 1 88 ? 9.188 -1.770 -13.092 1.00 96.69 88 ALA A CA 1
ATOM 674 C C . ALA A 1 88 ? 9.408 -1.495 -11.602 1.00 96.69 88 ALA A C 1
ATOM 676 O O . ALA A 1 88 ? 8.479 -1.226 -10.843 1.00 96.69 88 ALA A O 1
ATOM 677 N N . MET A 1 89 ? 10.666 -1.475 -11.189 1.00 96.12 89 MET A N 1
ATOM 678 C CA . MET A 1 89 ? 11.085 -0.970 -9.888 1.00 96.12 89 MET A CA 1
ATOM 679 C C . MET A 1 89 ? 11.722 0.406 -10.063 1.00 96.12 89 MET A C 1
ATOM 681 O O . MET A 1 89 ? 12.547 0.608 -10.958 1.00 96.12 89 MET A O 1
ATOM 685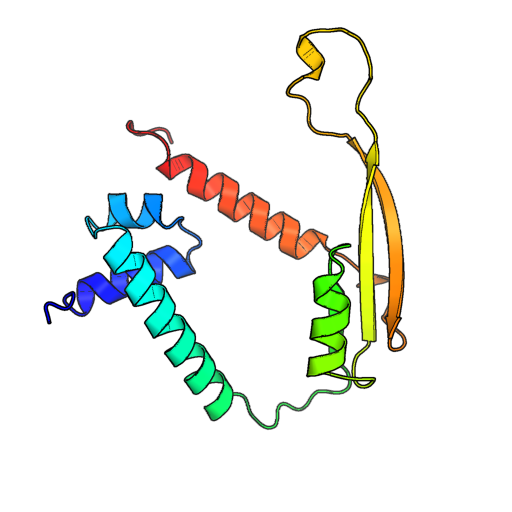 N N . LEU A 1 90 ? 11.380 1.348 -9.186 1.00 95.31 90 LEU A N 1
ATOM 686 C CA . LEU A 1 90 ? 12.072 2.628 -9.066 1.00 95.31 90 LEU A CA 1
ATOM 687 C C . LEU A 1 90 ? 12.827 2.661 -7.739 1.00 95.31 90 LEU A C 1
ATOM 689 O O . LEU A 1 90 ? 12.248 2.721 -6.656 1.00 95.31 90 LEU A O 1
ATOM 693 N N . VAL A 1 91 ? 14.151 2.639 -7.832 1.00 92.31 91 VAL A N 1
ATOM 694 C CA . VAL A 1 91 ? 15.060 2.639 -6.689 1.00 92.31 91 VAL A CA 1
ATOM 695 C C . VAL A 1 91 ? 15.611 4.040 -6.494 1.00 92.31 91 VAL A C 1
ATOM 697 O O . VAL A 1 91 ? 16.366 4.543 -7.325 1.00 92.31 91 VAL A O 1
ATOM 700 N N . LYS A 1 92 ? 15.259 4.676 -5.380 1.00 89.69 92 LYS A N 1
ATOM 701 C CA . LYS A 1 92 ? 15.860 5.953 -4.997 1.00 89.69 92 LYS A CA 1
ATOM 702 C C . LYS A 1 92 ? 17.245 5.730 -4.423 1.00 89.69 92 LYS A C 1
ATOM 704 O O . LYS A 1 92 ? 17.441 4.885 -3.552 1.00 89.69 92 LYS A O 1
ATOM 709 N N . ILE A 1 93 ? 18.193 6.509 -4.916 1.00 89.25 93 ILE A N 1
ATOM 710 C CA . ILE A 1 93 ? 19.568 6.508 -4.450 1.00 89.25 93 ILE A CA 1
ATOM 711 C C . ILE A 1 93 ? 19.690 7.667 -3.473 1.00 89.25 93 ILE A C 1
ATOM 713 O O . ILE A 1 93 ? 19.515 8.829 -3.842 1.00 89.25 93 ILE A O 1
ATOM 717 N N . PHE A 1 94 ? 19.974 7.340 -2.219 1.00 86.62 94 PHE A N 1
ATOM 718 C CA . PHE A 1 94 ? 20.215 8.324 -1.177 1.00 86.62 94 PHE A CA 1
ATOM 719 C C . PHE A 1 94 ? 21.716 8.410 -0.918 1.00 86.62 94 PHE A C 1
ATOM 721 O O . PHE A 1 94 ? 22.361 7.405 -0.627 1.00 86.62 94 PHE A O 1
ATOM 728 N N . GLY A 1 95 ? 22.271 9.608 -1.058 1.00 79.62 95 GLY A N 1
ATOM 729 C CA . GLY A 1 95 ? 23.646 9.908 -0.687 1.00 79.62 95 GLY A CA 1
ATOM 730 C C . GLY A 1 95 ? 23.720 10.304 0.781 1.00 79.62 95 GLY A C 1
ATOM 731 O O . GLY A 1 95 ? 22.777 10.891 1.320 1.00 79.62 95 GLY A O 1
ATOM 732 N N . ALA A 1 96 ? 24.851 10.017 1.424 1.00 70.00 96 ALA A N 1
ATOM 733 C CA . ALA A 1 96 ? 25.148 10.603 2.722 1.00 70.00 96 ALA A CA 1
ATOM 734 C C . ALA A 1 96 ? 25.172 12.128 2.553 1.00 70.00 96 ALA A C 1
ATOM 736 O O . ALA A 1 96 ? 26.018 12.667 1.839 1.00 70.00 96 ALA A O 1
ATOM 737 N N . ALA A 1 97 ? 24.214 12.820 3.166 1.00 53.81 97 ALA A N 1
ATOM 738 C CA . ALA A 1 97 ? 24.304 14.259 3.324 1.00 53.81 97 ALA A CA 1
ATOM 739 C C . ALA A 1 97 ? 25.516 14.517 4.227 1.00 53.81 97 ALA A C 1
ATOM 741 O O . ALA A 1 97 ? 25.418 14.271 5.419 1.00 53.81 97 ALA A O 1
ATOM 742 N N . GLY A 1 98 ? 26.654 14.893 3.633 1.00 52.53 98 GLY A N 1
ATOM 743 C CA . GLY A 1 98 ? 27.876 15.323 4.315 1.00 52.53 98 GLY A CA 1
ATOM 744 C C . GLY A 1 98 ? 28.329 14.428 5.470 1.00 52.53 98 GLY A C 1
ATOM 745 O O . GLY A 1 98 ? 27.876 14.584 6.598 1.00 52.53 98 GLY A O 1
ATOM 746 N N . ILE A 1 99 ? 29.343 13.587 5.243 1.00 50.88 99 ILE A N 1
ATOM 747 C CA . ILE A 1 99 ? 30.243 13.189 6.337 1.00 50.88 99 ILE A CA 1
ATOM 748 C C . ILE A 1 99 ? 31.056 14.442 6.718 1.00 50.88 99 ILE A C 1
ATOM 750 O O . ILE A 1 99 ? 32.239 14.549 6.418 1.00 50.88 99 ILE A O 1
ATOM 754 N N . SER A 1 100 ? 30.405 15.449 7.295 1.00 54.00 100 SER A N 1
ATOM 755 C CA . SER A 1 100 ? 31.066 16.386 8.186 1.00 54.00 100 SER A CA 1
ATOM 756 C C . SER A 1 100 ? 30.873 15.830 9.591 1.00 54.00 100 SER A C 1
ATOM 758 O O . SER A 1 100 ? 29.783 15.387 9.954 1.00 54.00 100 SER A O 1
ATOM 760 N N . ASN A 1 101 ? 31.941 15.818 10.386 1.00 56.38 101 ASN A N 1
ATOM 761 C CA . ASN A 1 101 ? 31.930 15.382 11.788 1.00 56.38 101 ASN A CA 1
ATOM 762 C C . ASN A 1 101 ? 31.128 16.336 12.707 1.00 56.38 101 ASN A C 1
ATOM 764 O O . ASN A 1 101 ? 31.320 16.331 13.922 1.00 56.38 101 ASN A O 1
ATOM 768 N N . ASP A 1 102 ? 30.241 17.156 12.142 1.00 58.53 102 ASP A N 1
ATOM 769 C CA . ASP A 1 102 ? 29.456 18.144 12.864 1.00 58.53 102 ASP A CA 1
ATOM 770 C C . ASP A 1 102 ? 28.215 17.493 13.471 1.00 58.53 102 ASP A C 1
ATOM 772 O O . ASP A 1 102 ? 27.456 16.784 12.809 1.00 58.53 102 ASP A O 1
ATOM 776 N N . ALA A 1 103 ? 27.968 17.769 14.751 1.00 61.62 103 ALA A N 1
ATOM 777 C CA . ALA A 1 103 ? 26.825 17.236 15.491 1.00 61.62 103 ALA A CA 1
ATOM 778 C C . ALA A 1 103 ? 25.456 17.585 14.857 1.00 61.62 103 ALA A C 1
ATOM 780 O O . ALA A 1 103 ? 24.470 16.895 15.127 1.00 61.62 103 ALA A O 1
ATOM 781 N N . GLU A 1 104 ? 25.397 18.615 14.003 1.00 60.62 104 GLU A N 1
ATOM 782 C CA . GLU A 1 104 ? 24.194 19.064 13.288 1.00 60.62 104 GLU A CA 1
ATOM 783 C C . GLU A 1 104 ? 23.725 18.107 12.179 1.00 60.62 104 GLU A C 1
ATOM 785 O O . GLU A 1 104 ? 22.521 18.001 11.939 1.00 60.62 104 GLU A O 1
ATOM 790 N N . SER A 1 105 ? 24.619 17.355 11.525 1.00 61.47 105 SER A N 1
ATOM 791 C CA . SER A 1 105 ? 24.240 16.479 10.400 1.00 61.47 105 SER A CA 1
ATOM 792 C C . SER A 1 105 ? 23.564 15.174 10.845 1.00 61.47 105 SER A C 1
ATOM 794 O O . SER A 1 105 ? 22.900 14.512 10.049 1.00 61.47 105 SER A O 1
ATOM 796 N N . ARG A 1 106 ? 23.645 14.822 12.138 1.00 61.84 106 ARG A N 1
ATOM 797 C CA . ARG A 1 106 ? 23.198 13.528 12.689 1.00 61.84 106 ARG A CA 1
ATOM 798 C C . ARG A 1 106 ? 21.702 13.244 12.526 1.00 61.84 106 ARG A C 1
ATOM 800 O O . ARG A 1 106 ? 21.306 12.082 12.467 1.00 61.84 106 ARG A O 1
ATOM 807 N N . TYR A 1 107 ? 20.877 14.289 12.493 1.00 66.56 107 TYR A N 1
ATOM 808 C CA . TYR A 1 107 ? 19.420 14.173 12.342 1.00 66.56 107 TYR A CA 1
ATOM 809 C C . TYR A 1 107 ? 18.924 14.574 10.951 1.00 66.56 107 TYR A C 1
ATOM 811 O O . TYR A 1 107 ? 17.722 14.487 10.683 1.00 66.56 107 TYR A O 1
ATOM 819 N N . SER A 1 108 ? 19.831 14.992 10.067 1.00 68.00 108 SER A N 1
ATOM 820 C CA . SER A 1 108 ? 19.486 15.347 8.700 1.00 68.00 108 SER A CA 1
ATOM 821 C C . SER A 1 108 ? 19.229 14.073 7.894 1.00 68.00 108 SER A C 1
ATOM 823 O O . SER A 1 108 ? 20.047 13.150 7.912 1.00 68.00 108 SER A O 1
ATOM 825 N N . PRO A 1 109 ? 18.084 13.969 7.202 1.00 72.38 109 PRO A N 1
ATOM 826 C CA . PRO A 1 109 ? 17.824 12.826 6.346 1.00 72.38 109 PRO A CA 1
ATOM 827 C C . PRO A 1 109 ? 18.848 12.776 5.208 1.00 72.38 109 PRO A C 1
ATOM 829 O O . PRO A 1 109 ? 19.327 13.806 4.736 1.00 72.38 109 PRO A O 1
ATOM 832 N N . ALA A 1 110 ? 19.151 11.567 4.741 1.00 79.31 110 ALA A N 1
ATOM 833 C CA . ALA A 1 110 ? 19.981 11.378 3.561 1.00 79.31 110 ALA A CA 1
ATOM 834 C C . ALA A 1 110 ? 19.350 12.073 2.340 1.00 79.31 110 ALA A C 1
ATOM 836 O O . ALA A 1 110 ? 18.136 11.994 2.118 1.00 79.31 110 ALA A O 1
ATOM 837 N N . THR A 1 111 ? 20.173 12.744 1.535 1.00 82.44 111 THR A N 1
ATOM 838 C CA . THR A 1 111 ? 19.700 13.463 0.349 1.00 82.44 111 THR A CA 1
ATOM 839 C C . THR A 1 111 ? 19.443 12.471 -0.776 1.00 82.44 111 THR A C 1
ATOM 841 O O . THR A 1 111 ? 20.296 11.643 -1.087 1.00 82.44 111 THR A O 1
ATOM 844 N N . CYS A 1 112 ? 18.277 12.548 -1.418 1.00 86.00 112 CYS A N 1
ATOM 845 C CA . CYS A 1 112 ? 18.014 11.783 -2.637 1.00 86.00 112 CYS A CA 1
ATOM 846 C C . CYS A 1 112 ? 18.882 12.351 -3.769 1.00 86.00 112 CYS A C 1
ATOM 848 O O . CYS A 1 112 ? 18.624 13.454 -4.242 1.00 86.00 112 CYS A O 1
ATOM 850 N N . ILE A 1 113 ? 19.911 11.613 -4.184 1.00 91.25 113 ILE A N 1
ATOM 851 C CA . ILE A 1 113 ? 20.876 12.031 -5.216 1.00 91.25 113 ILE A CA 1
ATOM 852 C C . ILE A 1 113 ? 20.500 11.532 -6.613 1.00 91.25 113 ILE A C 1
ATOM 854 O O . ILE A 1 113 ? 21.097 11.943 -7.602 1.00 91.25 113 ILE A O 1
ATOM 858 N N . GLY A 1 114 ? 19.507 10.651 -6.710 1.00 90.50 114 GLY A N 1
ATOM 859 C CA . GLY A 1 114 ? 18.998 10.180 -7.988 1.00 90.50 114 GLY A CA 1
ATOM 860 C C . GLY A 1 114 ? 17.985 9.057 -7.840 1.00 90.50 114 GLY A C 1
ATOM 861 O O . GLY A 1 114 ? 17.672 8.609 -6.736 1.00 90.50 114 GLY A O 1
ATOM 862 N N . CYS A 1 115 ? 17.495 8.583 -8.979 1.00 92.31 115 CYS A N 1
ATOM 863 C CA . CYS A 1 115 ? 16.595 7.443 -9.085 1.00 92.31 115 CYS A CA 1
ATOM 864 C C . CYS A 1 115 ? 17.119 6.511 -10.177 1.00 92.31 115 CYS A C 1
ATOM 866 O O . CYS A 1 115 ? 17.557 6.975 -11.228 1.00 92.31 115 CYS A O 1
ATOM 868 N N . ARG A 1 116 ? 17.044 5.203 -9.945 1.00 93.56 116 ARG A N 1
ATOM 869 C CA . ARG A 1 116 ? 17.334 4.166 -10.934 1.00 93.56 116 ARG A CA 1
ATOM 870 C C . ARG A 1 116 ? 16.069 3.370 -11.198 1.00 93.56 116 ARG A C 1
ATOM 872 O O . ARG A 1 116 ? 15.497 2.805 -10.269 1.00 93.56 116 ARG A O 1
ATOM 879 N N . THR A 1 117 ? 15.657 3.303 -12.453 1.00 94.94 117 THR A N 1
ATOM 880 C CA . THR A 1 117 ? 14.566 2.440 -12.898 1.00 94.94 117 THR A CA 1
ATOM 881 C C . THR A 1 117 ? 15.120 1.105 -13.386 1.00 94.94 117 THR A C 1
ATOM 883 O O . THR A 1 117 ? 16.168 1.055 -14.028 1.00 94.94 117 THR A O 1
ATOM 886 N N . GLY A 1 118 ? 14.434 0.016 -13.054 1.00 93.81 118 GLY A N 1
ATOM 887 C CA . GLY A 1 118 ? 14.700 -1.318 -13.584 1.00 93.81 118 GLY A CA 1
ATOM 888 C C . GLY A 1 118 ? 13.394 -1.935 -14.056 1.00 93.81 118 GLY A C 1
ATOM 889 O O . GLY A 1 118 ? 12.456 -2.025 -13.270 1.00 93.81 118 GLY A O 1
ATOM 890 N N . ILE A 1 119 ? 13.320 -2.319 -15.328 1.00 95.38 119 ILE A N 1
ATOM 891 C CA . ILE A 1 119 ? 12.178 -3.063 -15.871 1.00 95.38 119 ILE A CA 1
ATOM 892 C C . ILE A 1 119 ? 12.405 -4.536 -15.544 1.00 95.38 119 ILE A C 1
ATOM 894 O O . ILE A 1 119 ? 13.475 -5.066 -15.838 1.00 95.38 119 ILE A O 1
ATOM 898 N N . LEU A 1 120 ? 11.425 -5.164 -14.899 1.00 92.81 120 LEU A N 1
ATOM 899 C CA . LEU A 1 120 ? 11.477 -6.577 -14.524 1.00 92.81 120 LEU A CA 1
ATOM 900 C C . LEU A 1 120 ? 10.639 -7.438 -15.473 1.00 92.81 120 LEU A C 1
ATOM 902 O O . LEU A 1 120 ? 11.039 -8.554 -15.779 1.00 92.81 120 LEU A O 1
ATOM 906 N N . SER A 1 121 ? 9.506 -6.923 -15.959 1.00 94.56 121 SER A N 1
ATOM 907 C CA . SER A 1 121 ? 8.634 -7.635 -16.900 1.00 94.56 121 SER A CA 1
ATOM 908 C C . SER A 1 121 ? 7.904 -6.666 -17.828 1.00 94.56 121 SER A C 1
ATOM 910 O O . SER A 1 121 ? 7.537 -5.564 -17.414 1.00 94.56 121 SER A O 1
ATOM 912 N N . GLY A 1 122 ? 7.653 -7.114 -19.060 1.00 93.94 122 GLY A N 1
ATOM 913 C CA . GLY A 1 122 ? 6.823 -6.410 -20.033 1.00 93.94 122 GLY A CA 1
ATOM 914 C C . GLY A 1 122 ? 7.445 -5.130 -20.596 1.00 93.94 122 GLY A C 1
ATOM 915 O O . GLY A 1 122 ? 8.666 -4.990 -20.654 1.00 93.94 122 GLY A O 1
ATOM 916 N N . ASP A 1 123 ? 6.585 -4.206 -21.019 1.00 95.00 123 ASP A N 1
ATOM 917 C CA . ASP A 1 123 ? 6.950 -2.914 -21.612 1.00 95.00 123 ASP A CA 1
ATOM 918 C C . ASP A 1 123 ? 6.225 -1.762 -20.884 1.00 95.00 123 ASP A C 1
ATOM 920 O O . ASP A 1 123 ? 5.269 -1.175 -21.398 1.00 95.00 123 ASP A O 1
ATOM 924 N N . PRO A 1 124 ? 6.609 -1.463 -19.626 1.00 95.38 124 PRO A N 1
ATOM 925 C CA . PRO A 1 124 ? 5.963 -0.417 -18.844 1.00 95.38 124 PRO A CA 1
ATOM 926 C C . PRO A 1 124 ? 6.218 0.958 -19.458 1.00 95.38 124 PRO A C 1
ATOM 928 O O . PRO A 1 124 ? 7.359 1.339 -19.720 1.00 95.38 124 PRO A O 1
ATOM 931 N N . ASN A 1 125 ? 5.165 1.768 -19.576 1.00 95.31 125 ASN A N 1
ATOM 932 C CA . ASN A 1 125 ? 5.279 3.138 -20.059 1.00 95.31 125 ASN A CA 1
ATOM 933 C C . ASN A 1 125 ? 6.182 3.957 -19.114 1.00 95.31 125 ASN A C 1
ATOM 935 O O . ASN A 1 125 ? 5.780 4.208 -17.965 1.00 95.31 125 ASN A O 1
ATOM 939 N N . PRO A 1 126 ? 7.343 4.458 -19.588 1.00 94.88 126 PRO A N 1
ATOM 940 C CA . PRO A 1 126 ? 8.317 5.148 -18.745 1.00 94.88 126 PRO A CA 1
ATOM 941 C C . PRO A 1 126 ? 7.767 6.383 -18.026 1.00 94.88 126 PRO A C 1
ATOM 943 O O . PRO A 1 126 ? 8.230 6.719 -16.939 1.00 94.88 126 PRO A O 1
ATOM 946 N N . LYS A 1 127 ? 6.746 7.046 -18.588 1.00 94.44 127 LYS A N 1
ATOM 947 C CA . LYS A 1 127 ? 6.128 8.243 -17.988 1.00 94.44 127 LYS A CA 1
ATOM 948 C C . LYS A 1 127 ? 5.366 7.948 -16.695 1.00 94.44 127 LYS A C 1
ATOM 950 O O . LYS A 1 127 ? 5.140 8.863 -15.907 1.00 94.44 127 LYS A O 1
ATOM 955 N N . HIS A 1 128 ? 4.955 6.698 -16.490 1.00 93.38 128 HIS A N 1
ATOM 956 C CA . HIS A 1 128 ? 4.163 6.280 -15.334 1.00 93.38 128 HIS A CA 1
ATOM 957 C C . HIS A 1 128 ? 4.966 5.481 -14.302 1.00 93.38 128 HIS A C 1
ATOM 959 O O . HIS A 1 128 ? 4.421 5.131 -13.257 1.00 93.38 128 HIS A O 1
ATOM 965 N N . ILE A 1 129 ? 6.260 5.240 -14.540 1.00 95.62 129 ILE A N 1
ATOM 966 C CA . ILE A 1 129 ? 7.136 4.583 -13.566 1.00 95.62 129 ILE A CA 1
ATOM 967 C C . ILE A 1 129 ? 7.460 5.582 -12.449 1.00 95.62 129 ILE A C 1
ATOM 969 O O . ILE A 1 129 ? 8.350 6.422 -12.578 1.00 95.62 129 ILE A O 1
ATOM 973 N N . SER A 1 130 ? 6.711 5.517 -11.347 1.00 93.75 130 SER A N 1
ATOM 974 C CA . SER A 1 130 ? 6.887 6.415 -10.205 1.00 93.75 130 SER A CA 1
ATOM 975 C C . SER A 1 130 ? 6.435 5.802 -8.880 1.00 93.75 130 SER A C 1
ATOM 977 O O . SER A 1 130 ? 5.432 5.098 -8.814 1.00 93.75 130 SER A O 1
ATOM 979 N N . THR A 1 131 ? 7.125 6.163 -7.795 1.00 93.56 131 THR A N 1
ATOM 980 C CA . THR A 1 131 ? 6.699 5.911 -6.405 1.00 93.56 131 THR A CA 1
ATOM 981 C C . THR A 1 131 ? 6.080 7.146 -5.738 1.00 93.56 131 THR A C 1
ATOM 983 O O . THR A 1 131 ? 5.587 7.065 -4.612 1.00 93.56 131 THR A O 1
ATOM 986 N N . SER A 1 132 ? 6.075 8.303 -6.412 1.00 90.00 132 SER A N 1
ATOM 987 C CA . SER A 1 132 ? 5.741 9.600 -5.805 1.00 90.00 132 SER A CA 1
ATOM 988 C C . SER A 1 132 ? 4.318 9.675 -5.245 1.00 90.00 132 SER A C 1
ATOM 990 O O . SER A 1 132 ? 4.104 10.322 -4.221 1.00 90.00 132 SER A O 1
ATOM 992 N N . PHE A 1 133 ? 3.349 8.997 -5.866 1.00 89.62 133 PHE A N 1
ATOM 993 C CA . PHE A 1 133 ? 1.959 8.975 -5.397 1.00 89.62 133 PHE A CA 1
ATOM 994 C C . PHE A 1 133 ? 1.830 8.302 -4.028 1.00 89.62 133 PHE A C 1
ATOM 996 O O . PHE A 1 133 ? 1.275 8.889 -3.096 1.00 89.62 133 PHE A O 1
ATOM 1003 N N . VAL A 1 134 ? 2.407 7.106 -3.887 1.00 88.56 134 VAL A N 1
ATOM 1004 C CA . VAL A 1 134 ? 2.404 6.342 -2.632 1.00 88.56 134 VAL A CA 1
ATOM 1005 C C . VAL A 1 134 ? 3.196 7.085 -1.559 1.00 88.56 134 VAL A C 1
ATOM 1007 O O . VAL A 1 134 ? 2.761 7.200 -0.417 1.00 88.56 134 VAL A O 1
ATOM 1010 N N . GLU A 1 135 ? 4.335 7.673 -1.915 1.00 88.94 135 GLU A N 1
ATOM 1011 C CA . GLU A 1 135 ? 5.127 8.479 -0.986 1.00 88.94 135 GLU A CA 1
ATOM 1012 C C . GLU A 1 135 ? 4.389 9.731 -0.507 1.00 88.94 135 GLU A C 1
ATOM 1014 O 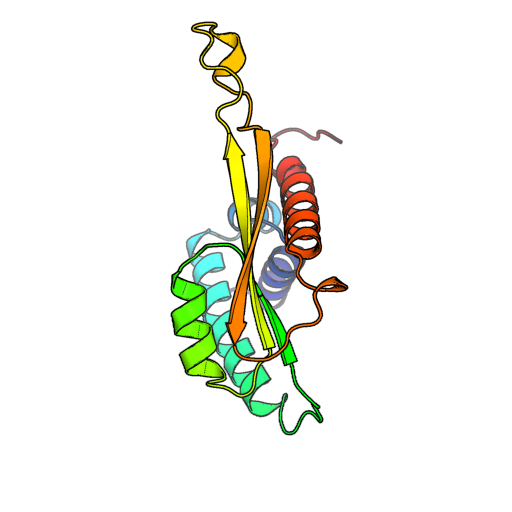O . GLU A 1 135 ? 4.420 10.047 0.685 1.00 88.94 135 GLU A O 1
ATOM 1019 N N . ARG A 1 136 ? 3.693 10.434 -1.408 1.00 90.19 136 ARG A N 1
ATOM 1020 C CA . ARG A 1 136 ? 2.888 11.608 -1.064 1.00 90.19 136 ARG A CA 1
ATOM 1021 C C . ARG A 1 136 ? 1.751 11.228 -0.127 1.00 90.19 136 ARG A C 1
ATOM 1023 O O . ARG A 1 136 ? 1.523 11.943 0.850 1.00 90.19 136 ARG A O 1
ATOM 1030 N N . GLN A 1 137 ? 1.075 10.113 -0.397 1.00 87.31 137 GLN A N 1
ATOM 1031 C CA . GLN A 1 137 ? 0.035 9.568 0.471 1.00 87.31 137 GLN A CA 1
ATOM 1032 C C . GLN A 1 137 ? 0.603 9.212 1.852 1.00 87.31 137 GLN A C 1
ATOM 1034 O O . GLN A 1 137 ? 0.070 9.656 2.869 1.00 87.31 137 GLN A O 1
ATOM 1039 N N . ASN A 1 138 ? 1.732 8.500 1.900 1.00 86.12 138 ASN A N 1
ATOM 1040 C CA . ASN A 1 138 ? 2.421 8.135 3.140 1.00 86.12 138 ASN A CA 1
ATOM 1041 C C . ASN A 1 138 ? 2.839 9.362 3.957 1.00 86.12 138 ASN A C 1
ATOM 1043 O O . ASN A 1 138 ? 2.697 9.369 5.181 1.00 86.12 138 ASN A O 1
ATOM 1047 N N . LEU A 1 139 ? 3.325 10.418 3.299 1.00 85.31 139 LEU A N 1
ATOM 1048 C CA . LEU A 1 139 ? 3.636 11.685 3.952 1.00 85.31 139 LEU A CA 1
ATOM 1049 C C . LEU A 1 139 ? 2.375 12.323 4.541 1.00 85.31 139 LEU A C 1
ATOM 1051 O O . LEU A 1 139 ? 2.391 12.700 5.711 1.00 85.31 139 LEU A O 1
ATOM 1055 N N . SER A 1 140 ? 1.289 12.420 3.770 1.00 84.56 140 SER A N 1
ATOM 1056 C CA . SER A 1 140 ? 0.017 12.974 4.250 1.00 84.56 140 SER A CA 1
ATOM 1057 C C . SER A 1 140 ? -0.497 12.218 5.477 1.00 84.56 140 SER A C 1
ATOM 1059 O O . SER A 1 140 ? -0.807 12.848 6.488 1.00 84.56 140 SER A O 1
ATOM 1061 N N . MET A 1 141 ? -0.488 10.880 5.437 1.00 82.31 141 MET A N 1
ATOM 1062 C CA . MET A 1 141 ? -0.865 10.040 6.578 1.00 82.31 141 MET A CA 1
ATOM 1063 C C . MET A 1 141 ? 0.038 10.303 7.787 1.00 82.31 141 MET A C 1
ATOM 1065 O O . MET A 1 141 ? -0.453 10.597 8.875 1.00 82.31 141 MET A O 1
ATOM 1069 N N . ARG A 1 142 ? 1.365 10.301 7.607 1.00 81.19 142 ARG A N 1
ATOM 1070 C CA . ARG A 1 142 ? 2.324 10.553 8.695 1.00 81.19 142 ARG A CA 1
ATOM 1071 C C . ARG A 1 142 ? 2.117 11.925 9.339 1.00 81.19 142 ARG A C 1
ATOM 1073 O O . ARG A 1 142 ? 2.169 12.033 10.566 1.00 81.19 142 ARG A O 1
ATOM 1080 N N . MET A 1 143 ? 1.887 12.960 8.534 1.00 82.19 143 MET A N 1
ATOM 1081 C CA . MET A 1 143 ? 1.639 14.316 9.027 1.00 82.19 143 MET A CA 1
ATOM 1082 C C . MET A 1 143 ? 0.305 14.411 9.775 1.00 82.19 143 MET A C 1
ATOM 1084 O O . MET A 1 143 ? 0.261 15.009 10.849 1.00 82.19 143 MET A O 1
ATOM 1088 N N . GLY A 1 144 ? -0.751 13.757 9.283 1.00 80.25 144 GLY A N 1
ATOM 1089 C CA . GLY A 1 144 ? -2.026 13.652 9.997 1.00 80.25 144 GLY A CA 1
ATOM 1090 C C . GLY A 1 144 ? -1.878 12.933 11.341 1.00 80.25 144 GLY A C 1
ATOM 1091 O O . GLY A 1 144 ? -2.270 13.454 12.384 1.00 80.25 144 GLY A O 1
ATOM 1092 N N . MET A 1 145 ? -1.206 11.780 11.352 1.00 78.94 145 MET A N 1
ATOM 1093 C CA . MET A 1 145 ? -0.987 10.971 12.555 1.00 78.94 145 MET A CA 1
ATOM 1094 C C . MET A 1 145 ? -0.156 11.687 13.626 1.00 78.94 145 MET A C 1
ATOM 1096 O O . MET A 1 145 ? -0.380 11.466 14.819 1.00 78.94 145 MET A O 1
ATOM 1100 N N . ARG A 1 146 ? 0.793 12.552 13.234 1.00 78.75 146 ARG A N 1
ATOM 1101 C CA . ARG A 1 146 ? 1.603 13.359 14.167 1.00 78.75 146 ARG A CA 1
ATOM 1102 C C . ARG A 1 146 ? 0.733 14.217 15.083 1.00 78.75 146 ARG A C 1
ATOM 1104 O O . ARG A 1 146 ? 1.073 14.337 16.260 1.00 78.75 146 ARG A O 1
ATOM 1111 N N . ARG A 1 147 ? -0.408 14.725 14.608 1.00 71.44 147 ARG A N 1
ATOM 1112 C CA . ARG A 1 147 ? -1.355 15.501 15.430 1.00 71.44 147 ARG A CA 1
ATOM 1113 C C . ARG A 1 147 ? -1.871 14.691 16.612 1.00 71.44 147 ARG A C 1
ATOM 1115 O O . ARG A 1 147 ? -1.897 15.175 17.736 1.00 71.44 147 ARG A O 1
ATOM 1122 N N . PHE A 1 148 ? -2.147 13.409 16.389 1.00 69.25 148 PHE A N 1
ATOM 1123 C CA . PHE A 1 148 ? -2.605 12.525 17.449 1.00 69.25 148 PHE A CA 1
ATOM 1124 C C . PHE A 1 148 ? -1.502 12.129 18.424 1.00 69.25 148 PHE A C 1
ATOM 1126 O O . PHE A 1 148 ? -1.825 11.559 19.448 1.00 69.25 148 PHE A O 1
ATOM 1133 N N . THR A 1 149 ? -0.208 12.355 18.172 1.00 68.25 149 THR A N 1
ATOM 1134 C CA . THR A 1 149 ? 0.863 11.948 19.114 1.00 68.25 149 THR A CA 1
ATOM 1135 C C . THR A 1 149 ? 1.051 12.879 20.313 1.00 68.25 149 THR A C 1
ATOM 1137 O O . THR A 1 149 ? 1.724 12.489 21.263 1.00 68.25 149 THR A O 1
ATOM 1140 N N . ARG A 1 150 ? 0.437 14.066 20.320 1.00 63.25 150 ARG A N 1
ATOM 1141 C CA . ARG A 1 150 ? 0.526 15.004 21.447 1.00 63.25 150 ARG A CA 1
ATOM 1142 C C . ARG A 1 150 ? -0.547 14.697 22.499 1.00 63.25 150 ARG A C 1
ATOM 1144 O O . ARG A 1 150 ? -1.662 14.319 22.157 1.00 63.25 150 ARG A O 1
ATOM 1151 N N . LEU A 1 151 ? -0.184 14.831 23.778 1.00 60.22 151 LEU A N 1
ATOM 1152 C CA . LEU A 1 151 ? -1.100 14.713 24.929 1.00 60.22 151 LEU A CA 1
ATOM 1153 C C . LEU A 1 151 ? -1.882 16.011 25.194 1.00 60.22 151 LEU A C 1
ATOM 1155 O O . LEU A 1 151 ? -2.787 16.030 26.020 1.00 60.22 151 LEU A O 1
ATOM 1159 N N . THR A 1 152 ? -1.521 17.089 24.502 1.00 45.59 152 THR A N 1
ATOM 1160 C CA . THR A 1 152 ? -2.148 18.407 24.579 1.00 45.59 152 THR A CA 1
ATOM 1161 C C . THR A 1 152 ? -2.652 18.807 23.193 1.00 45.59 152 THR A C 1
ATOM 1163 O O . THR A 1 152 ? -2.061 18.418 22.181 1.00 45.59 152 THR A O 1
ATOM 1166 N N . ASN A 1 153 ? -3.751 19.566 23.137 1.00 41.97 153 ASN A N 1
ATOM 1167 C CA . ASN A 1 153 ? -4.317 20.071 21.885 1.00 41.97 153 ASN A CA 1
ATOM 1168 C C . ASN A 1 153 ? -3.291 20.976 21.184 1.00 41.97 153 ASN A C 1
ATOM 1170 O O . ASN A 1 153 ? -3.066 22.108 21.604 1.00 41.97 153 ASN A O 1
ATOM 1174 N N . GLY A 1 154 ? -2.650 20.467 20.134 1.00 45.97 154 GLY A N 1
ATOM 1175 C CA . GLY A 1 154 ? -1.825 21.249 19.219 1.00 45.97 154 GLY A CA 1
ATOM 1176 C C . GLY A 1 154 ? -2.458 21.196 17.839 1.00 45.97 154 GLY A C 1
ATOM 1177 O O . GLY A 1 154 ? -2.418 20.137 17.210 1.00 45.97 154 GLY A O 1
ATOM 1178 N N . PHE A 1 155 ? -3.071 22.309 17.433 1.00 44.91 155 PHE A N 1
ATOM 1179 C CA . PHE A 1 155 ? -3.597 22.531 16.085 1.00 44.91 155 PHE A CA 1
ATOM 1180 C C . PHE A 1 155 ? -2.467 22.532 15.044 1.00 44.91 155 PHE A C 1
ATOM 1182 O O . PHE A 1 155 ? -1.375 23.055 15.367 1.00 44.91 155 PHE A O 1
#

Radius of gyration: 20.7 Å; chains: 1; bounding box: 53×38×47 Å

Sequence (155 aa):
MNRLKNQQRVSVVVALVEGNSINATCRMTGVAKHTVLKLLKDLGCACAAYHDAHVRNLRVHRVQLTTDGHRVYADAVEDAFGADIDYAMLVKIFGAAGISNDAESRYSPATCIGCRTGILSGDPNPKHISTSFVERQNLSMRMGMRRFTRLTNGF